Protein AF-A0A1B6MN96-F1 (afdb_monomer)

Mean predicted aligned error: 7.77 Å

InterPro domains:
  IPR028288 SCAR/WAVE family [PTHR12902] (1-160)

pLDDT: mean 91.07, std 8.03, range [46.5, 98.69]

Organism: NCBI:txid36148

Sequence (166 aa):
MPLPKRLIEPVHVARNTIPDDFPLPSELEAATNGTLANAVRQLSSLSKHAEDLFGELARDAHVLASRANSLQARIDRLAVKVTQLDSNVEEVSLQDIHMRKAFKSSVVFDQQVVSRDTMPTAMLETYKQCDKPPPLDKLNPYREDGKDGLKFYTDPDYFFDLWRQE

Solvent-accessible surface area (backbone atoms only — not comparable to full-atom values): 10372 Å² total; per-residue (Å²): 131,88,71,75,59,78,78,55,42,57,80,61,39,69,58,84,38,59,69,94,89,59,96,63,98,48,62,68,59,42,36,50,52,32,22,51,54,30,46,53,42,24,52,50,39,44,49,54,54,49,50,53,53,53,53,53,52,51,51,52,51,49,55,50,48,53,52,50,52,57,47,48,60,50,49,56,57,46,52,54,53,62,71,70,63,54,80,92,75,64,78,88,63,73,59,51,71,78,75,46,82,78,91,75,84,90,84,84,80,93,69,74,77,85,37,83,88,63,54,54,67,55,50,51,56,55,58,69,73,48,89,74,80,78,80,37,58,78,52,32,88,78,47,90,80,78,56,65,44,38,52,80,78,58,51,91,57,51,67,58,58,52,60,73,72,109

Structure (mmCIF, N/CA/C/O backbone):
data_AF-A0A1B6MN96-F1
#
_entry.id   AF-A0A1B6MN96-F1
#
loop_
_atom_site.group_PDB
_atom_site.id
_atom_site.type_symbol
_atom_site.label_atom_id
_atom_site.label_alt_id
_atom_site.label_comp_id
_atom_site.label_asym_id
_atom_site.label_entity_id
_atom_site.label_seq_id
_atom_site.pdbx_PDB_ins_code
_atom_site.Cartn_x
_atom_site.Cartn_y
_atom_site.Cartn_z
_atom_site.occupancy
_atom_site.B_iso_or_equiv
_atom_site.auth_seq_id
_atom_site.auth_comp_id
_atom_site.auth_asym_id
_atom_site.auth_atom_id
_atom_site.pdbx_PDB_model_num
ATOM 1 N N . MET A 1 1 ? 10.207 -15.195 -5.420 1.00 46.50 1 MET A N 1
ATOM 2 C CA . MET A 1 1 ? 11.230 -14.244 -5.911 1.00 46.50 1 MET A CA 1
ATOM 3 C C . MET A 1 1 ? 11.036 -12.934 -5.156 1.00 46.50 1 MET A C 1
ATOM 5 O O . MET A 1 1 ? 9.915 -12.441 -5.198 1.00 46.50 1 MET A O 1
ATOM 9 N N . PRO A 1 2 ? 12.020 -12.394 -4.415 1.00 55.28 2 PRO A N 1
ATOM 10 C CA . PRO A 1 2 ? 11.853 -11.081 -3.803 1.00 55.28 2 PRO A CA 1
ATOM 11 C C . PRO A 1 2 ? 11.976 -10.026 -4.905 1.00 55.28 2 PRO A C 1
ATOM 13 O O . PRO A 1 2 ? 13.066 -9.771 -5.409 1.00 55.28 2 PRO A O 1
ATOM 16 N N . LEU A 1 3 ? 10.847 -9.457 -5.325 1.00 56.06 3 LEU A N 1
ATOM 17 C CA . LEU A 1 3 ? 10.855 -8.278 -6.184 1.00 56.06 3 LEU A CA 1
ATOM 18 C C . LEU A 1 3 ? 11.408 -7.110 -5.350 1.00 56.06 3 LEU A C 1
ATOM 20 O O . LEU A 1 3 ? 10.879 -6.854 -4.263 1.00 56.06 3 LEU A O 1
ATOM 24 N N . PRO A 1 4 ? 12.484 -6.427 -5.782 1.00 63.56 4 PRO A N 1
ATOM 25 C CA . PRO A 1 4 ? 12.982 -5.262 -5.065 1.00 63.56 4 PRO A CA 1
ATOM 26 C C . PRO A 1 4 ? 11.873 -4.209 -5.012 1.00 63.56 4 PRO A C 1
ATOM 28 O O . PRO A 1 4 ? 11.411 -3.736 -6.045 1.00 63.56 4 PRO A O 1
ATOM 31 N N . LYS A 1 5 ? 11.430 -3.858 -3.797 1.00 67.62 5 LYS A N 1
ATOM 32 C CA . LYS A 1 5 ? 10.243 -3.013 -3.578 1.00 67.62 5 LYS A CA 1
ATOM 33 C C . LYS A 1 5 ? 10.350 -1.644 -4.266 1.00 67.62 5 LYS A C 1
ATOM 35 O O . LYS A 1 5 ? 9.328 -1.106 -4.660 1.00 67.62 5 LYS A O 1
ATOM 40 N N . ARG A 1 6 ? 11.553 -1.063 -4.378 1.00 78.06 6 ARG A N 1
ATOM 41 C CA . ARG A 1 6 ? 11.793 0.287 -4.922 1.00 78.06 6 ARG A CA 1
ATOM 42 C C . ARG A 1 6 ? 13.114 0.324 -5.697 1.00 78.06 6 ARG A C 1
ATOM 44 O O . ARG A 1 6 ? 14.166 0.571 -5.112 1.00 78.06 6 ARG A O 1
ATOM 51 N N . LEU A 1 7 ? 13.073 0.015 -6.993 1.00 86.62 7 LEU A N 1
ATOM 52 C CA . LEU A 1 7 ? 14.245 0.115 -7.868 1.00 86.62 7 LEU A CA 1
ATOM 53 C C . LEU A 1 7 ? 14.441 1.572 -8.311 1.00 86.62 7 LEU A C 1
ATOM 55 O O . LEU A 1 7 ? 13.498 2.206 -8.784 1.00 86.62 7 LEU A O 1
ATOM 59 N N . ILE A 1 8 ? 15.659 2.096 -8.156 1.00 90.62 8 ILE A N 1
ATOM 60 C CA . ILE A 1 8 ? 16.015 3.423 -8.667 1.00 90.62 8 ILE A CA 1
ATOM 61 C C . ILE A 1 8 ? 16.443 3.294 -10.130 1.00 90.62 8 ILE A C 1
ATOM 63 O O . ILE A 1 8 ? 17.336 2.508 -10.451 1.00 90.62 8 ILE A O 1
ATOM 67 N N . GLU A 1 9 ? 15.838 4.095 -11.004 1.00 91.00 9 GLU A N 1
ATOM 68 C CA . GLU A 1 9 ? 16.085 4.061 -12.445 1.00 91.00 9 GLU A CA 1
ATOM 69 C C . GLU A 1 9 ? 16.612 5.407 -12.967 1.00 91.00 9 GLU A C 1
ATOM 71 O O . GLU A 1 9 ? 16.099 6.455 -12.572 1.00 91.00 9 GLU A O 1
ATOM 76 N N . PRO A 1 10 ? 17.605 5.414 -13.877 1.00 93.50 10 PRO A N 1
ATOM 77 C CA . PRO A 1 10 ? 18.302 4.254 -14.438 1.00 93.50 10 PRO A CA 1
ATOM 78 C C . PRO A 1 10 ? 19.318 3.636 -13.460 1.00 93.50 10 PRO A C 1
ATOM 80 O O . PRO A 1 10 ? 19.994 4.339 -12.709 1.00 93.50 10 PRO A O 1
ATOM 83 N N . VAL A 1 11 ? 19.473 2.308 -13.510 1.00 91.88 11 VAL A N 1
ATOM 84 C CA . VAL A 1 11 ? 20.471 1.576 -12.700 1.00 91.88 11 VAL A CA 1
ATOM 85 C C . VAL A 1 11 ? 21.894 1.838 -13.208 1.00 91.88 11 VAL A C 1
ATOM 87 O O . VAL A 1 11 ? 22.832 1.992 -12.428 1.00 91.88 11 VAL A O 1
ATOM 90 N N . HIS A 1 12 ? 22.067 1.915 -14.530 1.00 93.75 12 HIS A N 1
ATOM 91 C CA . HIS A 1 12 ? 23.358 2.146 -15.171 1.00 93.75 12 HIS A CA 1
ATOM 92 C C . HIS A 1 12 ? 23.441 3.559 -15.739 1.00 93.75 12 HIS A C 1
ATOM 94 O O . HIS A 1 12 ? 23.077 3.806 -16.882 1.00 93.75 12 HIS A O 1
ATOM 100 N N . VAL A 1 13 ? 23.955 4.484 -14.936 1.00 93.50 13 VAL A N 1
ATOM 101 C CA . VAL A 1 13 ? 23.963 5.915 -15.265 1.00 93.50 13 VAL A CA 1
ATOM 102 C C . VAL A 1 13 ? 24.839 6.240 -16.485 1.00 93.50 13 VAL A C 1
ATOM 104 O O . VAL A 1 13 ? 24.443 7.040 -17.327 1.00 93.50 13 VAL A O 1
ATOM 107 N N . ALA A 1 14 ? 25.998 5.590 -16.613 1.00 93.38 14 ALA A N 1
ATOM 108 C CA . ALA A 1 14 ? 26.985 5.885 -17.658 1.00 93.38 14 ALA A CA 1
ATOM 109 C C . ALA A 1 14 ? 26.925 4.958 -18.888 1.00 93.38 14 ALA A C 1
ATOM 111 O O . ALA A 1 14 ? 27.711 5.128 -19.816 1.00 93.38 14 ALA A O 1
ATOM 112 N N . ARG A 1 15 ? 26.045 3.946 -18.903 1.00 91.00 15 ARG A N 1
ATOM 113 C CA . ARG A 1 15 ? 25.968 2.989 -20.023 1.00 91.00 15 ARG A CA 1
ATOM 114 C C . ARG A 1 15 ? 25.035 3.502 -21.113 1.00 91.00 15 ARG A C 1
ATOM 116 O O . ARG A 1 15 ? 24.002 4.085 -20.798 1.00 91.00 15 ARG A O 1
ATOM 123 N N . ASN A 1 16 ? 25.386 3.219 -22.370 1.00 85.44 16 ASN A N 1
ATOM 124 C CA . ASN A 1 16 ? 24.588 3.530 -23.563 1.00 85.44 16 ASN A CA 1
ATOM 125 C C . ASN A 1 16 ? 24.169 5.010 -23.630 1.00 85.44 16 ASN A C 1
ATOM 127 O O . ASN A 1 16 ? 23.046 5.346 -23.996 1.00 85.44 16 ASN A O 1
ATOM 131 N N . THR A 1 17 ? 25.065 5.902 -23.206 1.00 85.81 17 THR A N 1
ATOM 132 C CA . THR A 1 17 ? 24.858 7.357 -23.223 1.00 85.81 17 THR A CA 1
ATOM 133 C C . THR A 1 17 ? 25.107 7.968 -24.602 1.00 85.81 17 THR A C 1
ATOM 135 O O . THR A 1 17 ? 24.696 9.101 -24.843 1.00 85.81 17 THR A O 1
ATOM 138 N N . ILE A 1 18 ? 25.743 7.212 -25.499 1.00 86.12 18 ILE A N 1
ATOM 139 C CA . ILE A 1 18 ? 26.054 7.576 -26.879 1.00 86.12 18 ILE A CA 1
ATOM 140 C C . ILE A 1 18 ? 25.269 6.642 -27.820 1.00 86.12 18 ILE A C 1
ATOM 142 O O . ILE A 1 18 ? 25.285 5.435 -27.583 1.00 86.12 18 ILE A O 1
ATOM 146 N N . PRO A 1 19 ? 24.582 7.158 -28.859 1.00 82.44 19 PRO A N 1
ATOM 147 C CA . PRO A 1 19 ? 23.989 6.332 -29.912 1.00 82.44 19 PRO A CA 1
ATOM 148 C C . PRO A 1 19 ? 25.064 5.709 -30.813 1.00 82.44 19 PRO A C 1
ATOM 150 O O . PRO A 1 19 ? 25.956 6.422 -31.265 1.00 82.44 19 PRO A O 1
ATOM 153 N N . ASP A 1 20 ? 24.929 4.422 -31.139 1.00 80.38 20 ASP A N 1
ATOM 154 C CA . ASP A 1 20 ? 25.903 3.694 -31.973 1.00 80.38 20 ASP A CA 1
ATOM 155 C C . ASP A 1 20 ? 25.947 4.193 -33.437 1.00 80.38 20 ASP A C 1
ATOM 157 O O . ASP A 1 20 ? 26.975 4.089 -34.102 1.00 80.38 20 ASP A O 1
ATOM 161 N N . ASP A 1 21 ? 24.854 4.791 -33.929 1.00 82.50 21 ASP A N 1
ATOM 162 C CA . ASP A 1 21 ? 24.666 5.126 -35.351 1.00 82.50 21 ASP A CA 1
ATOM 163 C C . ASP A 1 21 ? 24.886 6.614 -35.696 1.00 82.50 21 ASP A C 1
ATOM 165 O O . ASP A 1 21 ? 24.569 7.047 -36.808 1.00 82.50 21 ASP A O 1
ATOM 169 N N . PHE A 1 22 ? 25.387 7.438 -34.764 1.00 77.88 22 PHE A N 1
ATOM 170 C CA . PHE A 1 22 ? 25.491 8.888 -34.974 1.00 77.88 22 PHE A CA 1
ATOM 171 C C . PHE A 1 22 ? 26.923 9.413 -34.777 1.00 77.88 22 PHE A C 1
ATOM 173 O O . PHE A 1 22 ? 27.428 9.377 -33.654 1.00 77.88 22 PHE A O 1
ATOM 180 N N . PRO A 1 23 ? 27.587 9.955 -35.821 1.00 79.88 23 PRO A N 1
ATOM 181 C CA . PRO A 1 23 ? 28.918 10.528 -35.673 1.00 79.88 23 PRO A CA 1
ATOM 182 C C . PRO A 1 23 ? 28.843 11.800 -34.824 1.00 79.88 23 PRO A C 1
ATOM 184 O O . PRO A 1 23 ? 28.210 12.789 -35.203 1.00 79.88 23 PRO A O 1
ATOM 187 N N . LEU A 1 24 ? 29.494 11.770 -33.662 1.00 84.12 24 LEU A N 1
ATOM 188 C CA . LEU A 1 24 ? 29.515 12.885 -32.723 1.00 84.12 24 LEU A CA 1
ATOM 189 C C . LEU A 1 24 ? 30.825 13.676 -32.831 1.00 84.12 24 LEU A C 1
ATOM 191 O O . LEU A 1 24 ? 31.889 13.079 -32.981 1.00 84.12 24 LEU A O 1
ATOM 195 N N . PRO A 1 25 ? 30.784 15.014 -32.691 1.00 82.00 25 PRO A N 1
ATOM 196 C CA . PRO A 1 25 ? 31.991 15.844 -32.692 1.00 82.00 25 PRO A CA 1
ATOM 197 C C . PRO A 1 25 ? 32.957 15.535 -31.536 1.00 82.00 25 PRO A C 1
ATOM 199 O O . PRO A 1 25 ? 34.165 15.683 -31.690 1.00 82.00 25 PRO A O 1
ATOM 202 N N . SER A 1 26 ? 32.424 15.129 -30.377 1.00 89.44 26 SER A N 1
ATOM 203 C CA . SER A 1 26 ? 33.183 14.769 -29.174 1.00 89.44 26 SER A CA 1
ATOM 204 C C . SER A 1 26 ? 32.433 13.692 -28.389 1.00 89.44 26 SER A C 1
ATOM 206 O O . SER A 1 26 ? 31.435 13.962 -27.716 1.00 89.44 26 SER A O 1
ATOM 208 N N . GLU A 1 27 ? 32.905 12.449 -28.476 1.00 89.38 27 GLU A N 1
ATOM 209 C CA . GLU A 1 27 ? 32.306 11.313 -27.763 1.00 89.38 27 GLU A CA 1
ATOM 210 C C . GLU A 1 27 ? 32.409 11.476 -26.242 1.00 89.38 27 GLU A C 1
ATOM 212 O O . GLU A 1 27 ? 31.464 11.169 -25.519 1.00 89.38 27 GLU A O 1
ATOM 217 N N . LEU A 1 28 ? 33.522 12.022 -25.737 1.00 91.06 28 LEU A N 1
ATOM 218 C CA . LEU A 1 28 ? 33.717 12.224 -24.300 1.00 91.06 28 LEU A CA 1
ATOM 219 C C . LEU A 1 28 ? 32.702 13.217 -23.718 1.00 91.06 28 LEU A C 1
ATOM 221 O O . LEU A 1 28 ? 32.138 12.972 -22.647 1.00 91.06 28 LEU A O 1
ATOM 225 N N . GLU A 1 29 ? 32.449 14.325 -24.417 1.00 91.12 29 GLU A N 1
ATOM 226 C CA . GLU A 1 29 ? 31.439 15.306 -24.007 1.00 91.12 29 GLU A CA 1
ATOM 227 C C . GLU A 1 29 ? 30.038 14.694 -24.034 1.00 91.12 29 GLU A C 1
ATOM 229 O O . GLU A 1 29 ? 29.273 14.864 -23.082 1.00 91.12 29 GLU A O 1
ATOM 234 N N . ALA A 1 30 ? 29.720 13.915 -25.071 1.00 90.25 30 ALA A N 1
ATOM 235 C CA . ALA A 1 30 ? 28.437 13.233 -25.186 1.00 90.25 30 ALA A CA 1
ATOM 236 C C . ALA A 1 30 ? 28.222 12.182 -24.084 1.00 90.25 30 ALA A C 1
ATOM 238 O O . ALA A 1 30 ? 27.176 12.192 -23.431 1.00 90.25 30 ALA A O 1
ATOM 239 N N . ALA A 1 31 ? 29.218 11.333 -23.807 1.00 92.31 31 ALA A N 1
ATOM 240 C CA . ALA A 1 31 ? 29.166 10.369 -22.708 1.00 92.31 31 ALA A CA 1
ATOM 241 C C . ALA A 1 31 ? 28.989 11.065 -21.355 1.00 92.31 31 ALA A C 1
ATOM 243 O O . ALA A 1 31 ? 28.178 10.628 -20.533 1.00 92.31 31 ALA A O 1
ATOM 244 N N . THR A 1 32 ? 29.718 12.161 -21.126 1.00 93.94 32 THR A N 1
ATOM 245 C CA . THR A 1 32 ? 29.636 12.941 -19.884 1.00 93.94 32 THR A CA 1
ATOM 246 C C . THR A 1 32 ? 28.246 13.552 -19.725 1.00 93.94 32 THR A C 1
ATOM 248 O O . THR A 1 32 ? 27.612 13.377 -18.684 1.00 93.94 32 THR A O 1
ATOM 251 N N . ASN A 1 33 ? 27.722 14.198 -20.769 1.00 93.88 33 ASN A N 1
ATOM 252 C CA . ASN A 1 33 ? 26.395 14.804 -20.747 1.00 93.88 33 ASN A CA 1
ATOM 253 C C . ASN A 1 33 ? 25.281 13.758 -20.575 1.00 93.88 33 ASN A C 1
ATOM 255 O O . ASN A 1 33 ? 24.373 13.952 -19.769 1.00 93.88 33 ASN A O 1
ATOM 259 N N . GLY A 1 34 ? 25.363 12.617 -21.267 1.00 94.25 34 GLY A N 1
ATOM 260 C CA . GLY A 1 34 ? 24.407 11.522 -21.099 1.00 94.25 34 GLY A CA 1
ATOM 261 C C . GLY A 1 34 ? 24.457 10.909 -19.696 1.00 94.25 34 GLY A C 1
ATOM 262 O O . GLY A 1 34 ? 23.411 10.627 -19.110 1.00 94.25 34 GLY A O 1
ATOM 263 N N . THR A 1 35 ? 25.653 10.789 -19.112 1.00 95.88 35 THR A N 1
ATOM 264 C CA . THR A 1 35 ? 25.830 10.343 -17.721 1.00 95.88 35 THR A CA 1
ATOM 265 C C . THR A 1 35 ? 25.180 11.328 -16.749 1.00 95.88 35 THR A C 1
ATOM 267 O O . THR A 1 35 ? 24.430 10.913 -15.869 1.00 95.88 35 THR A O 1
ATOM 270 N N . LEU A 1 36 ? 25.392 12.636 -16.928 1.00 96.69 36 LEU A N 1
ATOM 271 C CA . LEU A 1 36 ? 24.755 13.669 -16.103 1.00 96.69 36 LEU A CA 1
ATOM 272 C C . LEU A 1 36 ? 23.228 13.663 -16.253 1.00 96.69 36 LEU A C 1
ATOM 274 O O . LEU A 1 36 ? 22.516 13.698 -15.251 1.00 96.69 36 LEU A O 1
ATOM 278 N N . ALA A 1 37 ? 22.712 13.549 -17.478 1.00 95.81 37 ALA A N 1
ATOM 279 C CA . ALA A 1 37 ? 21.276 13.452 -17.729 1.00 95.81 37 ALA A CA 1
ATOM 280 C C . ALA A 1 37 ? 20.659 12.230 -17.028 1.00 95.81 37 ALA A C 1
ATOM 282 O O . ALA A 1 37 ? 19.602 12.325 -16.401 1.00 95.81 37 ALA A O 1
ATOM 283 N N . ASN A 1 38 ? 21.338 11.083 -17.078 1.00 96.56 38 ASN A N 1
ATOM 284 C CA . ASN A 1 38 ? 20.904 9.880 -16.378 1.00 96.56 38 ASN A CA 1
ATOM 285 C C . ASN A 1 38 ? 21.025 10.007 -14.854 1.00 96.56 38 ASN A C 1
ATOM 287 O O . ASN A 1 38 ? 20.165 9.484 -14.152 1.00 96.56 38 ASN A O 1
ATOM 291 N N . ALA A 1 39 ? 22.019 10.731 -14.332 1.00 97.06 39 ALA A N 1
ATOM 292 C CA . ALA A 1 39 ? 22.132 11.008 -12.900 1.00 97.06 39 ALA A CA 1
ATOM 293 C C . ALA A 1 39 ? 20.953 11.865 -12.412 1.00 97.06 39 ALA A C 1
ATOM 295 O O . ALA A 1 39 ? 20.351 11.565 -11.383 1.00 97.06 39 ALA A O 1
ATOM 296 N N . VAL A 1 40 ? 20.551 12.876 -13.190 1.00 97.31 40 VAL A N 1
ATOM 297 C CA . VAL A 1 40 ? 19.354 13.686 -12.907 1.00 97.31 40 VAL A CA 1
ATOM 298 C C . VAL A 1 40 ? 18.085 12.827 -12.925 1.00 97.31 40 VAL A C 1
ATOM 300 O O . VAL A 1 40 ? 17.257 12.938 -12.020 1.00 97.31 40 VAL A O 1
ATOM 303 N N . ARG A 1 41 ? 17.937 11.919 -13.901 1.00 96.38 41 ARG A N 1
ATOM 304 C CA . ARG A 1 41 ? 16.818 10.955 -13.926 1.00 96.38 41 ARG A CA 1
ATOM 305 C C . ARG A 1 41 ? 16.824 10.037 -12.704 1.00 96.38 41 ARG A C 1
ATOM 307 O O . ARG A 1 41 ? 15.772 9.817 -12.110 1.00 96.38 41 ARG A O 1
ATOM 314 N N . GLN A 1 42 ? 18.000 9.570 -12.293 1.00 96.31 42 GLN A N 1
ATOM 315 C CA . GLN A 1 42 ? 18.164 8.711 -11.125 1.00 96.31 42 GLN A CA 1
ATOM 316 C C . GLN A 1 42 ? 17.742 9.428 -9.835 1.00 96.31 42 GLN A C 1
ATOM 318 O O . GLN A 1 42 ? 17.023 8.857 -9.015 1.00 96.31 42 GLN A O 1
ATOM 323 N N . LEU A 1 43 ? 18.118 10.702 -9.683 1.00 97.19 43 LEU A N 1
ATOM 324 C CA . LEU A 1 43 ? 17.665 11.546 -8.575 1.00 97.19 43 LEU A CA 1
ATOM 325 C C . LEU A 1 43 ? 16.150 11.769 -8.607 1.00 97.19 43 LEU A C 1
ATOM 327 O O . LEU A 1 43 ? 15.511 11.697 -7.564 1.00 97.19 43 LEU A O 1
ATOM 331 N N . SER A 1 44 ? 15.556 11.970 -9.786 1.00 96.88 44 SER A N 1
ATOM 332 C CA . SER A 1 44 ? 14.099 12.077 -9.928 1.00 96.88 44 SER A CA 1
ATOM 333 C C . SER A 1 44 ? 13.379 10.789 -9.505 1.00 96.88 44 SER A C 1
ATOM 335 O O . SER A 1 44 ? 12.408 10.854 -8.748 1.00 96.88 44 SER A O 1
ATOM 337 N N . SER A 1 45 ? 13.882 9.621 -9.920 1.00 94.12 45 SER A N 1
ATOM 338 C CA . SER A 1 45 ? 13.369 8.318 -9.478 1.00 94.12 45 SER A CA 1
ATOM 339 C C . SER A 1 45 ? 13.466 8.170 -7.955 1.00 94.12 4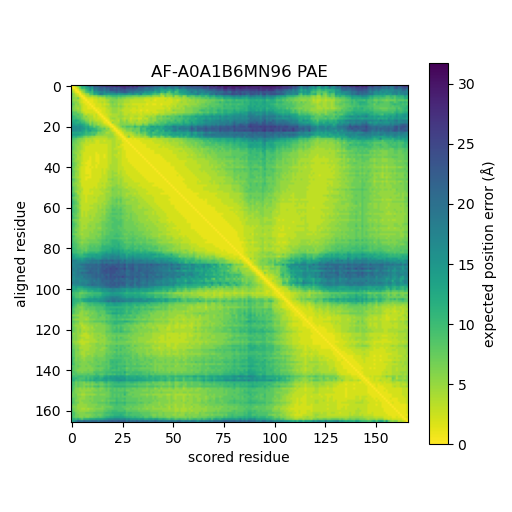5 SER A C 1
ATOM 341 O O . SER A 1 45 ? 12.488 7.805 -7.302 1.00 94.12 45 SER A O 1
ATOM 343 N N . LEU A 1 46 ? 14.605 8.544 -7.363 1.00 94.81 46 LEU A N 1
ATOM 344 C CA . LEU A 1 46 ? 14.794 8.551 -5.913 1.00 94.81 46 LEU A CA 1
ATOM 345 C C . LEU A 1 46 ? 13.803 9.479 -5.195 1.00 94.81 46 LEU A C 1
ATOM 347 O O . LEU A 1 46 ? 13.223 9.075 -4.187 1.00 94.81 46 LEU A O 1
ATOM 351 N N . SER A 1 47 ? 13.570 10.687 -5.713 1.00 96.31 47 SER A N 1
ATOM 352 C CA . SER A 1 47 ? 12.588 11.621 -5.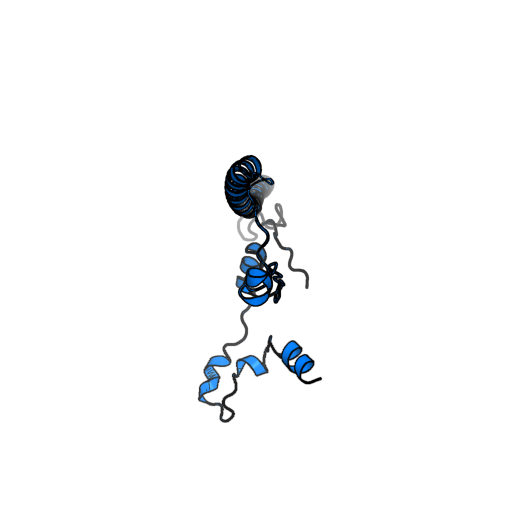153 1.00 96.31 47 SER A CA 1
ATOM 353 C C . SER A 1 47 ? 11.168 11.053 -5.178 1.00 96.31 47 SER A C 1
ATOM 355 O O . SER A 1 47 ? 10.481 11.155 -4.164 1.00 96.31 47 SER A O 1
ATOM 357 N N . LYS A 1 48 ? 10.755 10.387 -6.269 1.00 91.38 48 LYS A N 1
ATOM 358 C CA . LYS A 1 48 ? 9.452 9.695 -6.344 1.00 91.38 48 LY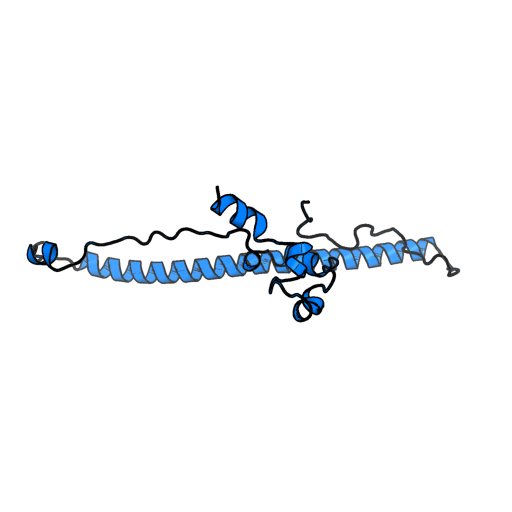S A CA 1
ATOM 359 C C . LYS A 1 48 ? 9.314 8.651 -5.228 1.00 91.38 48 LYS A C 1
ATOM 361 O O . LYS A 1 48 ? 8.299 8.591 -4.541 1.00 91.38 48 LYS A O 1
ATOM 366 N N . HIS A 1 49 ? 10.347 7.834 -5.024 1.00 90.12 49 HIS A N 1
ATOM 367 C CA . HIS A 1 49 ? 10.346 6.798 -3.983 1.00 90.12 49 HIS A CA 1
ATOM 368 C C . HIS A 1 49 ? 10.333 7.372 -2.564 1.00 90.12 49 HIS A C 1
ATOM 370 O O . HIS A 1 49 ? 9.706 6.795 -1.674 1.00 90.12 49 HIS A O 1
ATOM 376 N N . ALA A 1 50 ? 11.023 8.493 -2.343 1.00 93.00 50 ALA A N 1
ATOM 377 C CA . ALA A 1 50 ? 11.008 9.195 -1.066 1.00 93.00 50 ALA A CA 1
ATOM 378 C C . ALA A 1 50 ? 9.620 9.779 -0.760 1.00 93.00 50 ALA A C 1
ATOM 380 O O . ALA A 1 50 ? 9.133 9.623 0.358 1.00 93.00 50 ALA A O 1
ATOM 381 N N . GLU A 1 51 ? 8.967 10.396 -1.749 1.00 92.19 51 GLU A N 1
ATOM 382 C CA . GLU A 1 51 ? 7.599 10.911 -1.627 1.00 92.19 51 GLU A CA 1
ATOM 383 C C . GLU A 1 51 ? 6.610 9.803 -1.243 1.00 92.19 51 GLU A C 1
ATOM 385 O O . GLU A 1 51 ? 5.869 9.964 -0.275 1.00 92.19 51 GLU A O 1
ATOM 390 N N . ASP A 1 52 ? 6.640 8.658 -1.933 1.00 88.69 52 ASP A N 1
ATOM 391 C CA . ASP A 1 52 ? 5.772 7.513 -1.626 1.00 88.69 52 ASP A CA 1
ATOM 392 C C . ASP A 1 52 ? 5.982 7.004 -0.187 1.00 88.69 52 ASP A C 1
ATOM 394 O O . ASP A 1 52 ? 5.023 6.827 0.566 1.00 88.69 52 ASP A O 1
ATOM 398 N N . LEU A 1 53 ? 7.241 6.850 0.243 1.00 90.12 53 LEU A N 1
ATOM 399 C CA . LEU A 1 53 ? 7.578 6.404 1.599 1.00 90.12 53 LEU A CA 1
ATOM 400 C C . LEU A 1 53 ? 7.065 7.379 2.664 1.00 90.12 53 LEU A C 1
ATOM 402 O O . LEU A 1 53 ? 6.402 6.968 3.619 1.00 90.12 53 LEU A O 1
ATOM 406 N N . PHE A 1 54 ? 7.366 8.670 2.518 1.00 95.00 54 PHE A N 1
ATOM 407 C CA . PHE A 1 54 ? 6.926 9.667 3.490 1.00 95.00 54 PHE A CA 1
ATOM 408 C C . PHE A 1 54 ? 5.409 9.882 3.445 1.00 95.00 54 PHE A C 1
ATOM 410 O O . PHE A 1 54 ? 4.811 10.136 4.488 1.00 95.00 54 PHE A O 1
ATOM 417 N N . GLY A 1 55 ? 4.771 9.709 2.287 1.00 92.50 55 GLY A N 1
ATOM 418 C CA . GLY A 1 55 ? 3.318 9.734 2.137 1.00 92.50 55 GLY A CA 1
ATOM 419 C C . GLY A 1 55 ? 2.616 8.558 2.825 1.00 92.50 55 GLY A C 1
ATOM 420 O O . GLY A 1 55 ? 1.560 8.743 3.430 1.00 92.50 55 GLY A O 1
ATOM 421 N N . GLU A 1 56 ? 3.184 7.348 2.777 1.00 90.12 56 GLU A N 1
ATOM 422 C CA . GLU A 1 56 ? 2.733 6.198 3.581 1.00 90.12 56 GLU A CA 1
ATOM 423 C C . GLU A 1 56 ? 2.846 6.505 5.084 1.00 90.12 56 GLU A C 1
ATOM 425 O O . GLU A 1 56 ? 1.847 6.457 5.802 1.00 90.12 56 GLU A O 1
ATOM 430 N N . LEU A 1 57 ? 4.026 6.933 5.544 1.00 95.31 57 LEU A N 1
ATOM 431 C CA . LEU A 1 57 ? 4.269 7.231 6.958 1.00 95.31 57 LEU A CA 1
ATOM 432 C C . LEU A 1 57 ? 3.365 8.354 7.492 1.00 95.31 57 LEU A C 1
ATOM 434 O O . LEU A 1 57 ? 2.851 8.266 8.607 1.00 95.31 57 LEU A O 1
ATOM 438 N N . ALA A 1 58 ? 3.157 9.411 6.705 1.00 97.38 58 ALA A N 1
ATOM 439 C CA . ALA A 1 58 ? 2.304 10.529 7.087 1.00 97.38 58 ALA A CA 1
ATOM 440 C C . ALA A 1 58 ? 0.837 10.106 7.243 1.00 97.38 58 ALA A C 1
ATOM 442 O O . ALA A 1 58 ? 0.167 10.558 8.174 1.00 97.38 58 ALA A O 1
ATOM 443 N N . ARG A 1 59 ? 0.338 9.215 6.373 1.00 95.50 59 ARG A N 1
ATOM 444 C CA . ARG A 1 59 ? -1.018 8.656 6.492 1.00 95.50 59 ARG A CA 1
ATOM 445 C C . ARG A 1 59 ? -1.171 7.843 7.774 1.00 95.50 59 ARG A C 1
ATOM 447 O O . ARG A 1 59 ? -2.123 8.080 8.518 1.00 95.50 59 ARG A O 1
ATOM 454 N N . ASP A 1 60 ? -0.219 6.966 8.074 1.00 96.12 60 ASP A N 1
ATOM 455 C CA . ASP A 1 60 ? -0.246 6.154 9.297 1.00 96.12 60 ASP A CA 1
ATOM 456 C C . ASP A 1 60 ? -0.172 7.025 10.557 1.00 96.12 60 ASP A C 1
ATOM 458 O O . ASP A 1 60 ? -0.953 6.847 11.498 1.00 96.12 60 ASP A O 1
ATOM 462 N N . ALA A 1 61 ? 0.708 8.030 10.555 1.00 98.44 61 ALA A N 1
ATOM 463 C CA . ALA A 1 61 ? 0.813 9.004 11.635 1.00 98.44 61 ALA A CA 1
ATOM 464 C C . ALA A 1 61 ? -0.492 9.795 11.822 1.00 98.44 61 ALA A C 1
ATOM 466 O O . ALA A 1 61 ? -0.917 10.028 12.954 1.00 98.44 61 ALA A O 1
ATOM 467 N N . HIS A 1 62 ? -1.166 10.168 10.732 1.00 98.38 62 HIS A N 1
ATOM 468 C CA . HIS A 1 62 ? -2.447 10.867 10.789 1.00 98.38 62 HIS A CA 1
ATOM 469 C C . HIS A 1 62 ? -3.561 9.993 11.385 1.00 98.38 62 HIS A C 1
ATOM 471 O O . HIS A 1 62 ? -4.305 10.443 12.261 1.00 98.38 62 HIS A O 1
ATOM 477 N N . VAL A 1 63 ? -3.650 8.724 10.972 1.00 98.31 63 VAL A N 1
ATOM 478 C CA . VAL A 1 63 ? -4.597 7.754 11.548 1.00 98.31 63 VAL A CA 1
ATOM 479 C C . VAL A 1 63 ? -4.332 7.565 13.043 1.00 98.31 63 VAL A C 1
ATOM 481 O O . VAL A 1 63 ? -5.268 7.579 13.848 1.00 98.31 63 VAL A O 1
ATOM 484 N N . LEU A 1 64 ? -3.063 7.438 13.437 1.00 98.44 64 LEU A N 1
ATOM 485 C CA . LEU A 1 64 ? -2.670 7.332 14.839 1.00 98.44 64 LEU A CA 1
ATOM 486 C C . LEU A 1 64 ? -3.054 8.585 15.637 1.00 98.44 64 LEU A C 1
ATOM 488 O O . LEU A 1 64 ? -3.645 8.460 16.709 1.00 98.44 64 LEU A O 1
ATOM 492 N N . ALA A 1 65 ? -2.784 9.779 15.107 1.00 98.62 65 ALA A N 1
ATOM 493 C CA . ALA A 1 65 ? -3.131 11.044 15.751 1.00 98.62 65 ALA A CA 1
ATOM 494 C C . ALA A 1 65 ? -4.648 11.189 15.954 1.00 98.62 65 ALA A C 1
ATOM 496 O O . ALA A 1 65 ? -5.099 11.557 17.037 1.00 98.62 65 ALA A O 1
ATOM 497 N N . SER A 1 66 ? -5.454 10.827 14.951 1.00 98.62 66 SER A N 1
ATOM 498 C CA . SER A 1 66 ? -6.920 10.827 15.057 1.00 98.62 66 SER A CA 1
ATOM 499 C C . SER A 1 66 ? -7.423 9.897 16.171 1.00 98.62 66 SER A C 1
ATOM 501 O O . SER A 1 66 ? -8.264 10.279 16.998 1.00 98.62 66 SER A O 1
ATOM 503 N N . ARG A 1 67 ? -6.853 8.687 16.261 1.00 98.38 67 ARG A N 1
ATOM 504 C CA . ARG A 1 67 ? -7.156 7.729 17.336 1.00 98.38 67 ARG A CA 1
ATOM 505 C C . ARG A 1 67 ? -6.732 8.260 18.705 1.00 98.38 67 ARG A C 1
ATOM 507 O O . ARG A 1 67 ? -7.501 8.130 19.655 1.00 98.38 67 ARG A O 1
ATOM 514 N N . ALA A 1 68 ? -5.554 8.875 18.800 1.00 98.69 68 ALA A N 1
ATOM 515 C CA . ALA A 1 68 ? -5.041 9.461 20.035 1.00 98.69 68 ALA A CA 1
ATOM 516 C C . ALA A 1 68 ? -5.934 10.608 20.532 1.00 98.69 68 ALA A C 1
ATOM 518 O O . ALA A 1 68 ? -6.328 10.609 21.693 1.00 98.69 68 ALA A O 1
ATOM 519 N N . ASN A 1 69 ? -6.353 11.513 19.645 1.00 98.62 69 ASN A N 1
ATOM 520 C CA . ASN A 1 69 ? -7.264 12.611 19.982 1.00 98.62 69 ASN A CA 1
ATOM 521 C C . ASN A 1 69 ? -8.630 12.099 20.458 1.00 98.62 69 ASN A C 1
ATOM 523 O O . ASN A 1 69 ? -9.175 12.571 21.456 1.00 98.62 69 ASN A O 1
ATOM 527 N N . SER A 1 70 ? -9.166 11.084 19.774 1.00 98.56 70 SER A N 1
ATOM 528 C CA . SER A 1 70 ? -10.424 10.442 20.170 1.00 98.56 70 SER A CA 1
ATOM 529 C C . SER A 1 70 ? -10.315 9.772 21.542 1.00 98.56 70 SER A C 1
ATOM 531 O O . SER A 1 70 ? -11.259 9.802 22.333 1.00 98.56 70 SER A O 1
ATOM 533 N N . LEU A 1 71 ? -9.163 9.165 21.838 1.00 98.50 71 LEU A N 1
ATOM 534 C CA . LEU A 1 71 ? -8.886 8.559 23.134 1.00 98.50 71 LEU A CA 1
ATOM 535 C C . LEU A 1 71 ? -8.732 9.622 24.227 1.00 98.50 71 LEU A C 1
ATOM 537 O O . LEU A 1 71 ? -9.333 9.465 25.287 1.00 98.50 71 LEU A O 1
ATOM 541 N N . GLN A 1 72 ? -8.017 10.716 23.956 1.00 98.56 72 GLN A N 1
ATOM 542 C CA . GLN A 1 72 ? -7.833 11.816 24.902 1.00 98.56 72 GLN A CA 1
ATOM 543 C C . GLN A 1 72 ? -9.176 12.414 25.327 1.00 98.56 72 GLN A C 1
ATOM 545 O O . GLN A 1 72 ? -9.478 12.468 26.515 1.00 98.56 72 GLN A O 1
ATOM 550 N N . ALA A 1 73 ? -10.055 12.726 24.370 1.00 98.50 73 ALA A N 1
ATOM 551 C CA . ALA A 1 73 ? -11.386 13.247 24.679 1.00 98.50 73 ALA A CA 1
ATOM 552 C C . ALA A 1 73 ? -12.227 12.279 25.538 1.00 98.50 73 ALA A C 1
ATOM 554 O O . ALA A 1 73 ? -13.062 12.704 26.340 1.00 98.50 73 ALA A O 1
ATOM 555 N N . ARG A 1 74 ? -12.034 10.960 25.380 1.00 98.38 74 ARG A N 1
ATOM 556 C CA . ARG A 1 74 ? -12.681 9.951 26.234 1.00 98.38 74 ARG A CA 1
ATOM 557 C C . ARG A 1 74 ? -12.077 9.920 27.635 1.00 98.38 74 ARG A C 1
ATOM 559 O O . ARG A 1 74 ? -12.841 9.779 28.586 1.00 98.38 74 ARG A O 1
ATOM 566 N N . ILE A 1 75 ? -10.756 10.051 27.753 1.00 98.56 75 ILE A N 1
ATOM 567 C CA . ILE A 1 75 ? -10.046 10.128 29.035 1.00 98.56 75 ILE A CA 1
ATOM 568 C C . ILE A 1 75 ? -10.518 11.352 29.820 1.00 98.56 75 ILE A C 1
ATOM 570 O O . ILE A 1 75 ? -10.900 11.199 30.975 1.00 98.56 75 ILE A O 1
ATOM 574 N N . ASP A 1 76 ? -10.604 12.524 29.190 1.00 98.31 76 ASP A N 1
ATOM 575 C CA . ASP A 1 76 ? -11.021 13.761 29.862 1.00 98.31 76 ASP A CA 1
ATOM 576 C C . ASP A 1 76 ? -12.445 13.643 30.425 1.00 98.31 76 ASP A C 1
ATOM 578 O O . ASP A 1 76 ? -12.711 13.960 31.586 1.00 98.31 76 ASP A O 1
ATOM 582 N N . ARG A 1 77 ? -13.376 13.101 29.627 1.00 97.94 77 ARG A N 1
ATOM 583 C CA . ARG A 1 77 ? -14.756 12.845 30.072 1.00 97.94 77 ARG A CA 1
ATOM 584 C C . ARG A 1 77 ? -14.820 11.810 31.190 1.00 97.94 77 ARG A C 1
ATOM 586 O O . ARG A 1 77 ? -15.654 11.935 32.085 1.00 97.94 77 ARG A O 1
ATOM 593 N N . LEU A 1 78 ? -13.992 10.769 31.118 1.00 98.06 78 LEU A N 1
ATOM 594 C CA . LEU A 1 78 ? -13.932 9.744 32.153 1.00 98.06 78 LEU A CA 1
ATOM 595 C C . LEU A 1 78 ? -13.379 10.322 33.459 1.00 98.06 78 LEU A C 1
ATOM 597 O O . LEU A 1 78 ? -13.956 10.057 34.506 1.00 98.06 78 LEU A O 1
ATOM 601 N N . ALA A 1 79 ? -12.336 11.151 33.399 1.00 97.81 79 ALA A N 1
ATOM 602 C CA . ALA A 1 79 ? -11.732 11.793 34.564 1.00 97.81 79 ALA A CA 1
ATOM 603 C C . ALA A 1 79 ? -12.747 12.644 35.338 1.00 97.81 79 ALA A C 1
ATOM 605 O O . ALA A 1 79 ? -12.852 12.515 36.557 1.00 97.81 79 ALA A O 1
ATOM 606 N N . VAL A 1 80 ? -13.559 13.444 34.635 1.00 97.12 80 VAL A N 1
ATOM 607 C CA . VAL A 1 80 ? -14.654 14.205 35.262 1.00 97.12 80 VAL A CA 1
ATOM 608 C C . VAL A 1 80 ? -15.640 13.269 35.962 1.00 97.12 80 VAL A C 1
ATOM 610 O O . VAL A 1 80 ? -15.948 13.483 37.131 1.00 97.12 80 VAL A O 1
ATOM 613 N N . LYS A 1 81 ? -16.099 12.207 35.284 1.00 95.50 81 LYS A N 1
ATOM 61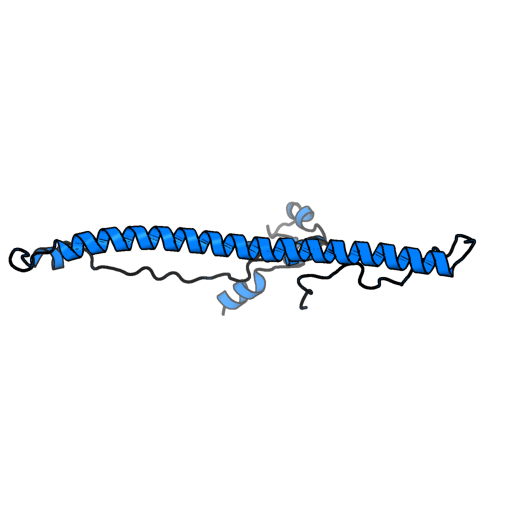4 C CA . LYS A 1 81 ? -17.060 11.252 35.863 1.00 95.50 81 LYS A CA 1
ATOM 615 C C . LYS A 1 81 ? -16.509 10.550 37.101 1.00 95.50 81 LYS A C 1
ATOM 617 O O . LYS A 1 81 ? -17.209 10.477 38.100 1.00 95.50 81 LYS A O 1
ATOM 622 N N . VAL A 1 82 ? -15.264 10.075 37.041 1.00 95.69 82 VAL A N 1
ATOM 623 C CA . VAL A 1 82 ? -14.577 9.406 38.158 1.00 95.69 82 VAL A CA 1
ATOM 624 C C . VAL A 1 82 ? -14.421 10.340 39.356 1.00 95.69 82 VAL A C 1
ATOM 626 O O . VAL A 1 82 ? -14.588 9.908 40.487 1.00 95.69 82 VAL A O 1
ATOM 629 N N . THR A 1 83 ? -14.166 11.626 39.119 1.00 94.69 83 THR A N 1
ATOM 630 C CA . THR A 1 83 ? -14.020 12.618 40.198 1.00 94.69 83 THR A CA 1
ATOM 631 C C . THR A 1 83 ? -15.358 12.962 40.866 1.00 94.69 83 THR A C 1
ATOM 633 O O . THR A 1 83 ? -15.381 13.380 42.017 1.00 94.69 83 THR A O 1
ATOM 636 N N . GLN A 1 84 ? -16.474 12.799 40.152 1.00 92.88 84 GLN A N 1
ATOM 637 C CA . GLN A 1 84 ? -17.829 13.075 40.646 1.00 92.88 84 GLN A CA 1
ATOM 638 C C . GLN A 1 84 ? -18.507 11.864 41.310 1.00 92.88 84 GLN A C 1
ATOM 640 O O . GLN A 1 84 ? -19.638 11.994 41.773 1.00 92.88 84 GLN A O 1
ATOM 645 N N . LEU A 1 85 ? -17.860 10.695 41.334 1.00 91.38 85 LEU A N 1
ATOM 646 C CA . LEU A 1 85 ? -18.389 9.501 41.994 1.00 91.38 85 LEU A CA 1
ATOM 647 C C . LEU A 1 85 ? -18.341 9.664 43.521 1.00 91.38 85 LEU A C 1
ATOM 649 O O . LEU A 1 85 ? -17.284 9.926 44.091 1.00 91.38 85 LEU A O 1
ATOM 653 N N . ASP A 1 86 ? -19.490 9.477 44.172 1.00 89.75 86 ASP A N 1
ATOM 654 C CA . ASP A 1 86 ? -19.629 9.467 45.630 1.00 89.75 86 ASP A CA 1
ATOM 655 C C . ASP A 1 86 ? -19.987 8.056 46.107 1.00 89.75 86 ASP A C 1
ATOM 657 O O . ASP A 1 86 ? -21.121 7.592 45.963 1.00 89.75 86 ASP A O 1
ATOM 661 N N . SER A 1 87 ? -19.011 7.380 46.711 1.00 84.12 87 SER A N 1
ATOM 662 C CA . SER A 1 87 ? -19.164 6.012 47.211 1.00 84.12 87 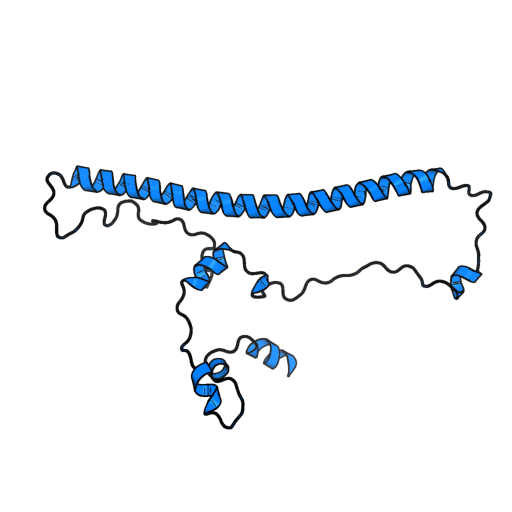SER A CA 1
ATOM 663 C C . SER A 1 87 ? -20.139 5.889 48.383 1.00 84.12 87 SER A C 1
ATOM 665 O O . SER A 1 87 ? -20.533 4.776 48.715 1.00 84.12 87 SER A O 1
ATOM 667 N N . ASN A 1 88 ? -20.519 6.992 49.039 1.00 85.62 88 ASN A N 1
ATOM 668 C CA . ASN A 1 88 ? -21.490 6.950 50.137 1.00 85.62 88 ASN A CA 1
ATOM 669 C C . ASN A 1 88 ? -22.938 6.863 49.637 1.00 85.62 88 ASN A C 1
ATOM 671 O O . ASN A 1 88 ? -23.827 6.522 50.415 1.00 85.62 88 ASN A O 1
ATOM 675 N N . VAL A 1 89 ? -23.175 7.189 48.362 1.00 82.62 89 VAL A N 1
ATOM 676 C CA . VAL A 1 89 ? -24.506 7.213 47.732 1.00 82.62 89 VAL A CA 1
ATOM 677 C C . VAL A 1 89 ? -24.671 6.074 46.714 1.00 82.62 89 VAL A C 1
ATOM 679 O O . VAL A 1 89 ? -25.791 5.724 46.349 1.00 82.62 89 VAL A O 1
ATOM 682 N N . GLU A 1 90 ? -23.574 5.476 46.246 1.00 79.56 90 GLU A N 1
ATOM 683 C CA . GLU A 1 90 ? -23.601 4.435 45.217 1.00 79.56 90 GLU A CA 1
ATOM 684 C C . GLU A 1 90 ? -24.044 3.068 45.779 1.00 79.56 90 GLU A C 1
ATOM 686 O O . GLU A 1 90 ? -23.298 2.380 46.477 1.00 79.56 90 GLU A O 1
ATOM 691 N N . GLU A 1 91 ? -25.272 2.652 45.457 1.00 82.12 91 GLU A N 1
ATOM 692 C CA . GLU A 1 91 ? -25.815 1.341 45.832 1.00 82.12 91 GLU A CA 1
ATOM 693 C C . GLU A 1 91 ? -25.478 0.251 44.799 1.00 82.12 91 GLU A C 1
ATOM 695 O O . GLU A 1 91 ? -25.614 0.436 43.587 1.00 82.12 91 GLU A O 1
ATOM 700 N N . VAL A 1 92 ? -25.101 -0.941 45.276 1.00 80.50 92 VAL A N 1
ATOM 701 C CA . VAL A 1 92 ? -24.823 -2.103 44.417 1.00 80.50 92 VAL A CA 1
ATOM 702 C C . VAL A 1 92 ? -26.107 -2.899 44.175 1.00 80.50 92 VAL A C 1
ATOM 704 O O . VAL A 1 92 ? -26.623 -3.560 45.076 1.00 80.50 92 VAL A O 1
ATOM 707 N N . SER A 1 93 ? -26.610 -2.894 42.937 1.00 81.44 93 SER A N 1
ATOM 708 C CA . SER A 1 93 ? -27.807 -3.657 42.561 1.00 81.44 93 SER A CA 1
ATOM 709 C C . SER A 1 93 ? -27.475 -5.073 42.085 1.00 81.44 93 SER A C 1
ATOM 711 O O . SER A 1 93 ? -26.827 -5.271 41.057 1.00 81.44 93 SER A O 1
ATOM 713 N N . LEU A 1 94 ? -28.014 -6.087 42.771 1.00 81.50 94 LEU A N 1
ATOM 714 C CA . LEU A 1 94 ? -27.950 -7.485 42.319 1.00 81.50 94 LEU A CA 1
ATOM 715 C C . LEU A 1 94 ? -28.801 -7.743 41.062 1.00 81.50 94 LEU A C 1
ATOM 717 O O . LEU A 1 94 ? -28.595 -8.744 40.379 1.00 81.50 94 LEU A O 1
ATOM 721 N N . GLN A 1 95 ? -29.740 -6.850 40.725 1.00 80.50 95 GLN A N 1
ATOM 722 C CA . GLN A 1 95 ? -30.552 -6.980 39.509 1.00 80.50 95 GLN A CA 1
ATOM 723 C C . GLN A 1 95 ? -29.697 -6.819 38.248 1.00 80.50 95 GLN A C 1
ATOM 725 O O . GLN A 1 95 ? -29.940 -7.503 37.254 1.00 80.50 95 GLN A O 1
ATOM 730 N N . ASP A 1 96 ? -28.649 -5.990 38.301 1.00 79.62 96 ASP A N 1
ATOM 731 C CA . ASP A 1 96 ? -27.740 -5.787 37.171 1.00 79.62 96 ASP A CA 1
ATOM 732 C C . ASP A 1 96 ? -26.974 -7.068 36.806 1.00 79.62 96 ASP A C 1
ATOM 734 O O . ASP A 1 96 ? -26.682 -7.279 35.629 1.00 79.62 96 ASP A O 1
ATOM 738 N N . ILE A 1 97 ? -26.732 -7.962 37.774 1.00 79.50 97 ILE A N 1
ATOM 739 C CA . ILE A 1 97 ? -26.072 -9.260 37.553 1.00 79.50 97 ILE A CA 1
ATOM 740 C C . ILE A 1 97 ? -26.917 -10.165 36.644 1.00 79.50 97 ILE A C 1
ATOM 742 O O . ILE A 1 97 ? -26.371 -10.887 35.812 1.00 79.50 97 ILE A O 1
ATOM 746 N N . HIS A 1 98 ? -28.246 -10.124 36.778 1.00 82.25 98 HIS A N 1
ATOM 747 C CA . HIS A 1 98 ? -29.153 -10.973 35.999 1.00 82.25 98 HIS A CA 1
ATOM 748 C C . HIS A 1 98 ? -29.726 -10.276 34.756 1.00 82.25 98 HIS A C 1
ATOM 750 O O . HIS A 1 98 ? -30.079 -10.952 33.791 1.00 82.25 98 HIS A O 1
ATOM 756 N N . MET A 1 99 ? -29.827 -8.941 34.759 1.00 85.75 99 MET A N 1
ATOM 757 C CA . MET A 1 99 ? -30.498 -8.177 33.698 1.00 85.75 99 MET A CA 1
ATOM 758 C C . MET A 1 99 ? -29.545 -7.506 32.702 1.00 85.75 99 MET A C 1
ATOM 760 O O . MET A 1 99 ? -29.975 -7.167 31.597 1.00 85.75 99 MET A O 1
ATOM 764 N N . ARG A 1 100 ? -28.259 -7.316 33.040 1.00 86.56 100 ARG A N 1
ATOM 765 C CA . ARG A 1 100 ? -27.267 -6.734 32.122 1.00 86.56 100 ARG A CA 1
ATOM 766 C C . ARG A 1 100 ? -26.294 -7.791 31.627 1.00 86.56 100 ARG A C 1
ATOM 768 O O . ARG A 1 100 ? -25.818 -8.645 32.366 1.00 86.56 100 ARG A O 1
ATOM 775 N N . LYS A 1 101 ? -25.950 -7.707 30.341 1.00 90.19 101 LYS A N 1
ATOM 776 C CA . LYS A 1 101 ? -24.861 -8.513 29.785 1.00 90.19 101 LYS A CA 1
ATOM 777 C C . LYS A 1 101 ? -23.537 -8.051 30.390 1.00 90.19 101 LYS A C 1
ATOM 779 O O . LYS A 1 101 ? -23.293 -6.851 30.496 1.00 90.19 101 LYS A O 1
ATOM 784 N N . ALA A 1 102 ? -22.676 -9.010 30.721 1.00 90.25 102 ALA A N 1
ATOM 785 C CA . ALA A 1 102 ? -21.319 -8.726 31.165 1.00 90.25 102 ALA A CA 1
ATOM 786 C C . ALA A 1 102 ? -20.548 -7.910 30.115 1.00 90.25 102 ALA A C 1
ATOM 788 O O . ALA A 1 102 ? -20.755 -8.069 28.906 1.00 90.25 102 ALA A O 1
ATOM 789 N N . PHE A 1 103 ? -19.632 -7.063 30.589 1.00 93.00 103 PHE A N 1
ATOM 790 C CA . PHE A 1 103 ? -18.687 -6.369 29.723 1.00 93.00 103 PHE A CA 1
ATOM 791 C C . PHE A 1 103 ? -17.893 -7.382 28.891 1.00 93.00 103 PHE A C 1
ATOM 793 O O . PHE A 1 103 ? -17.424 -8.399 29.402 1.00 93.00 103 PHE A O 1
ATOM 800 N N . LYS A 1 104 ? -17.725 -7.082 27.603 1.00 93.94 104 LYS A N 1
ATOM 801 C CA . LYS A 1 104 ? -16.850 -7.831 26.705 1.00 93.94 104 LYS A CA 1
ATOM 802 C C . LYS A 1 104 ? -15.877 -6.865 26.055 1.00 93.94 104 LYS A C 1
ATOM 804 O O . LYS A 1 104 ? -16.291 -5.863 25.473 1.00 93.94 104 LYS A O 1
ATOM 809 N N . SER A 1 105 ? -14.591 -7.180 26.144 1.00 94.56 105 SER A N 1
ATOM 810 C CA . SER A 1 105 ? -13.576 -6.516 25.339 1.00 94.56 105 SER A CA 1
ATOM 811 C C . SER A 1 105 ? -13.727 -6.913 23.869 1.00 94.56 105 SER A C 1
ATOM 813 O O . SER A 1 105 ? -14.245 -7.982 23.539 1.00 94.56 105 SER A O 1
ATOM 815 N N . SER A 1 106 ? -13.273 -6.033 22.978 1.00 93.50 106 SER A N 1
ATOM 816 C CA . SER A 1 106 ? -13.129 -6.375 21.566 1.00 93.50 106 SER A CA 1
ATOM 817 C C . SER A 1 106 ? -11.845 -7.176 21.376 1.00 93.50 106 SER A C 1
ATOM 819 O O . SER A 1 106 ? -10.784 -6.746 21.828 1.00 93.50 106 SER A O 1
ATOM 821 N N . VAL A 1 107 ? -11.946 -8.319 20.701 1.00 91.12 107 VAL A N 1
ATOM 822 C CA . VAL A 1 107 ? -10.802 -9.115 20.251 1.00 91.12 107 VAL A CA 1
ATOM 823 C C . VAL A 1 107 ? -10.942 -9.241 18.741 1.00 91.12 107 VAL A C 1
ATOM 825 O O . VAL A 1 107 ? -11.834 -9.931 18.254 1.00 91.12 107 VAL A O 1
ATOM 828 N N . VAL A 1 108 ? -10.106 -8.510 18.009 1.00 93.69 108 VAL A N 1
ATOM 829 C CA . VAL A 1 108 ? -10.073 -8.526 16.544 1.00 93.69 108 VAL A CA 1
ATOM 830 C C . VAL A 1 108 ? -8.788 -9.220 16.123 1.00 93.69 108 VAL A C 1
ATOM 832 O O . VAL A 1 108 ? -7.726 -8.925 16.668 1.00 93.69 108 VAL A O 1
ATOM 835 N N . PHE A 1 109 ? -8.901 -10.148 15.177 1.00 94.19 109 PHE A N 1
ATOM 836 C CA . PHE A 1 109 ? -7.764 -10.852 14.601 1.00 94.19 109 PHE A CA 1
ATOM 837 C C . PHE A 1 109 ? -7.573 -10.394 13.164 1.00 94.19 109 PHE A C 1
ATOM 839 O O . PHE A 1 109 ? -8.484 -10.545 12.348 1.00 94.19 109 PHE A O 1
ATOM 846 N N . ASP A 1 110 ? -6.385 -9.884 12.863 1.00 93.44 110 ASP A N 1
ATOM 847 C CA . ASP A 1 110 ? -5.999 -9.587 11.491 1.00 93.44 110 ASP A CA 1
ATOM 848 C C . ASP A 1 110 ? -5.746 -10.905 10.750 1.00 93.44 110 ASP A C 1
ATOM 850 O O . ASP A 1 110 ? -5.022 -11.785 11.220 1.00 93.44 110 ASP A O 1
ATOM 854 N N . GLN A 1 111 ? -6.377 -11.060 9.591 1.00 93.12 111 GLN A N 1
ATOM 855 C CA . GLN A 1 111 ? -6.286 -12.247 8.742 1.00 93.12 111 GLN A CA 1
ATOM 856 C C . GLN A 1 111 ? -6.045 -11.809 7.298 1.00 93.12 111 GLN A C 1
ATOM 858 O O . GLN A 1 111 ? -6.223 -10.639 6.969 1.00 93.12 111 GLN A O 1
ATOM 863 N N . GLN A 1 112 ? -5.641 -12.740 6.426 1.00 90.50 112 GLN A N 1
ATOM 864 C CA . GLN A 1 112 ? -5.409 -12.448 5.000 1.00 90.50 112 GLN A CA 1
ATOM 865 C C . GLN A 1 112 ? -4.389 -11.307 4.772 1.00 90.50 112 GLN A C 1
ATOM 867 O O . GLN A 1 112 ? -4.510 -10.504 3.847 1.00 90.50 112 GLN A O 1
ATOM 872 N N . VAL A 1 113 ? -3.350 -11.246 5.617 1.00 91.38 113 VAL A N 1
ATOM 873 C CA . VAL A 1 113 ? -2.371 -10.139 5.657 1.00 91.38 113 VAL A CA 1
ATOM 874 C C . VAL A 1 113 ? -1.535 -9.979 4.380 1.00 91.38 113 VAL A C 1
ATOM 876 O O . VAL A 1 113 ? -0.944 -8.926 4.159 1.00 91.38 113 VAL A O 1
ATOM 879 N N . VAL A 1 114 ? -1.501 -11.001 3.523 1.00 90.50 114 VAL A N 1
ATOM 880 C CA . VAL A 1 114 ? -0.776 -11.024 2.238 1.00 90.50 114 VAL A CA 1
ATOM 881 C C . VAL A 1 114 ? -1.724 -11.062 1.033 1.00 90.50 114 VAL A C 1
ATOM 883 O O . VAL A 1 114 ? -1.362 -11.545 -0.040 1.00 90.50 114 VAL A O 1
ATOM 886 N N . SER A 1 115 ? -2.957 -10.590 1.213 1.00 91.94 115 SER A N 1
ATOM 887 C CA . SER A 1 115 ? -3.938 -10.487 0.135 1.00 91.94 115 SER A CA 1
ATOM 888 C C . SER A 1 115 ? -3.528 -9.453 -0.919 1.00 91.94 115 SER A C 1
ATOM 890 O O . SER A 1 115 ? -2.596 -8.663 -0.753 1.00 91.94 115 SER A O 1
ATOM 892 N N . ARG A 1 116 ? -4.247 -9.445 -2.046 1.00 90.88 116 ARG A N 1
ATOM 893 C CA . ARG A 1 116 ? -4.013 -8.460 -3.108 1.00 90.88 116 ARG A CA 1
ATOM 894 C C . ARG A 1 116 ? -4.210 -7.022 -2.616 1.00 90.88 116 ARG A C 1
ATOM 896 O O . ARG A 1 116 ? -3.480 -6.142 -3.062 1.00 90.88 116 ARG A O 1
ATOM 903 N N . ASP A 1 117 ? -5.148 -6.811 -1.698 1.00 90.56 117 ASP A N 1
ATOM 904 C CA . ASP A 1 117 ? -5.529 -5.486 -1.199 1.00 90.56 117 ASP A CA 1
ATOM 905 C C . ASP A 1 117 ? -4.514 -4.908 -0.209 1.00 90.56 117 ASP A C 1
ATOM 907 O O . ASP A 1 117 ? -4.415 -3.692 -0.062 1.00 90.56 117 ASP A O 1
ATOM 911 N N . THR A 1 118 ? -3.719 -5.763 0.440 1.00 90.31 118 THR A N 1
ATOM 912 C CA . THR A 1 118 ? -2.634 -5.339 1.336 1.00 90.31 118 THR A CA 1
ATOM 913 C C . THR A 1 118 ? -1.301 -5.158 0.609 1.00 90.31 118 THR A C 1
ATOM 915 O O . THR A 1 118 ? -0.290 -4.849 1.244 1.00 90.31 118 THR A O 1
ATOM 918 N N . MET A 1 119 ? -1.266 -5.328 -0.720 1.00 88.75 119 MET A N 1
ATOM 919 C CA . MET A 1 119 ? -0.052 -5.159 -1.514 1.00 88.75 119 MET A CA 1
ATOM 920 C C . MET A 1 119 ? 0.422 -3.693 -1.482 1.00 88.75 119 MET A C 1
ATOM 922 O O . MET A 1 119 ? -0.302 -2.805 -1.932 1.00 88.75 119 MET A O 1
ATOM 926 N N . PRO A 1 120 ? 1.660 -3.420 -1.031 1.00 85.88 120 PRO A N 1
ATOM 927 C CA . PRO A 1 120 ? 2.254 -2.092 -1.093 1.00 85.88 120 PRO A CA 1
ATOM 928 C C . PRO A 1 120 ? 2.247 -1.513 -2.507 1.00 85.88 120 PRO A C 1
ATOM 930 O O . PRO A 1 120 ? 2.566 -2.220 -3.470 1.00 85.88 120 PRO A O 1
ATOM 933 N N . THR A 1 121 ? 1.986 -0.208 -2.613 1.00 83.62 121 THR A N 1
ATOM 934 C CA . THR A 1 121 ? 1.874 0.526 -3.883 1.00 83.62 121 THR A CA 1
ATOM 935 C C . THR A 1 121 ? 3.053 0.253 -4.810 1.00 83.62 121 THR A C 1
ATOM 937 O O . THR A 1 121 ? 2.860 -0.091 -5.972 1.00 83.62 121 THR A O 1
ATOM 940 N N . ALA A 1 122 ? 4.276 0.313 -4.280 1.00 81.75 122 ALA A N 1
ATOM 941 C CA . ALA A 1 122 ? 5.484 0.103 -5.066 1.00 81.75 122 ALA A CA 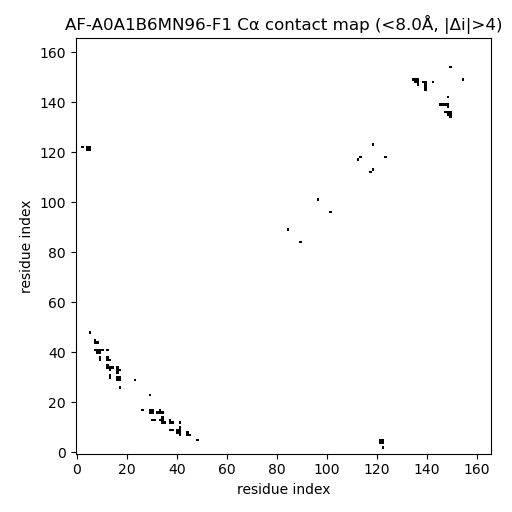1
ATOM 942 C C . ALA A 1 122 ? 5.573 -1.315 -5.674 1.00 81.75 122 ALA A C 1
ATOM 944 O O . ALA A 1 122 ? 5.953 -1.470 -6.831 1.00 81.75 122 ALA A O 1
ATOM 945 N N . MET A 1 123 ? 5.134 -2.354 -4.946 1.00 86.12 123 MET A N 1
ATOM 946 C CA . MET A 1 123 ? 5.065 -3.712 -5.507 1.00 86.12 123 MET A CA 1
ATOM 947 C C . MET A 1 123 ? 3.945 -3.846 -6.540 1.00 86.12 123 MET A C 1
ATOM 949 O O . MET A 1 123 ? 4.118 -4.546 -7.535 1.00 86.12 123 MET A O 1
ATOM 953 N N . LEU A 1 124 ? 2.817 -3.162 -6.333 1.00 87.69 124 LEU A N 1
ATOM 954 C CA . LEU A 1 124 ? 1.717 -3.137 -7.294 1.00 87.69 124 LEU A CA 1
ATOM 955 C C . LEU A 1 124 ? 2.126 -2.464 -8.614 1.00 87.69 124 LEU A C 1
ATOM 957 O O . LEU A 1 124 ? 1.714 -2.925 -9.679 1.00 87.69 124 LEU A O 1
ATOM 961 N N . GLU A 1 125 ? 2.932 -1.399 -8.567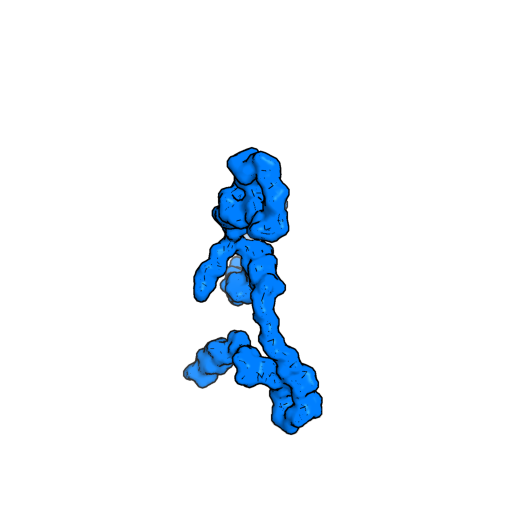 1.00 85.81 125 GLU A N 1
ATOM 962 C CA . GLU A 1 125 ? 3.497 -0.763 -9.764 1.00 85.81 125 GLU A CA 1
ATOM 963 C C . GLU A 1 125 ? 4.364 -1.748 -10.557 1.00 85.81 125 GLU A C 1
ATOM 965 O O . GLU A 1 125 ? 4.128 -1.929 -11.752 1.00 85.81 125 GLU A O 1
ATOM 970 N N . THR A 1 126 ? 5.295 -2.447 -9.897 1.00 86.56 126 THR A N 1
ATOM 971 C CA . THR A 1 126 ? 6.122 -3.480 -10.543 1.00 86.56 126 THR A CA 1
ATOM 972 C C . THR A 1 126 ? 5.271 -4.622 -11.095 1.00 86.56 126 THR A C 1
ATOM 974 O O . THR A 1 126 ? 5.448 -5.026 -12.239 1.00 86.56 126 THR A O 1
ATOM 977 N N . TYR A 1 127 ? 4.294 -5.110 -10.326 1.00 89.94 127 TYR A N 1
ATOM 978 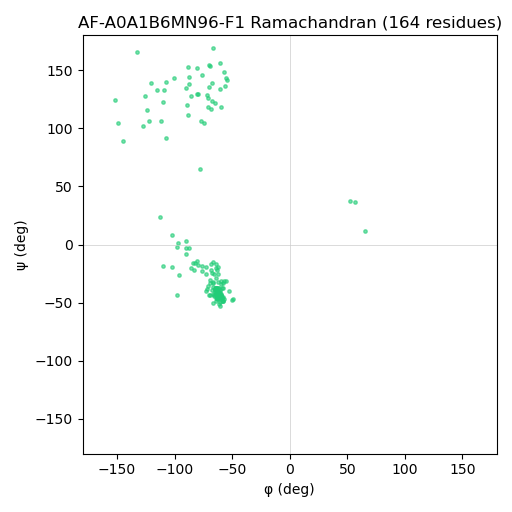C CA . TYR A 1 127 ? 3.394 -6.182 -10.755 1.00 89.94 127 TYR A CA 1
ATOM 979 C C . TYR A 1 127 ? 2.622 -5.823 -12.034 1.00 89.94 127 TYR A C 1
ATOM 981 O O . TYR A 1 127 ? 2.417 -6.674 -12.894 1.00 89.94 127 TYR A O 1
ATOM 989 N N . LYS A 1 128 ? 2.211 -4.558 -12.194 1.00 90.75 128 LYS A N 1
ATOM 990 C CA . LYS A 1 128 ? 1.502 -4.081 -13.395 1.00 90.75 128 LYS A CA 1
ATOM 991 C C . LYS A 1 128 ? 2.374 -4.046 -14.651 1.00 90.75 128 LYS A C 1
ATOM 993 O O . LYS A 1 128 ? 1.815 -4.032 -15.745 1.00 90.75 128 LYS A O 1
ATOM 998 N N . GLN A 1 129 ? 3.697 -4.000 -14.498 1.00 89.88 129 GLN A N 1
ATOM 999 C CA . GLN A 1 129 ? 4.652 -4.050 -15.608 1.00 89.88 129 GLN A CA 1
ATOM 1000 C C . GLN A 1 129 ? 4.966 -5.486 -16.043 1.00 89.88 129 GLN A C 1
ATOM 1002 O O . GLN A 1 129 ? 5.516 -5.681 -17.123 1.00 89.88 129 GLN A O 1
ATOM 1007 N N . CYS A 1 130 ? 4.634 -6.487 -15.222 1.00 91.56 130 CYS A N 1
ATOM 1008 C CA . CYS A 1 130 ? 4.831 -7.888 -15.570 1.00 91.56 130 CYS A CA 1
ATOM 1009 C C . CYS A 1 130 ? 3.863 -8.347 -16.668 1.00 91.56 130 CYS A C 1
ATOM 1011 O O . CYS A 1 130 ? 2.741 -7.844 -16.795 1.00 91.56 130 CYS A O 1
ATOM 1013 N N . ASP A 1 131 ? 4.284 -9.371 -17.411 1.00 95.44 131 ASP A N 1
ATOM 1014 C CA . ASP A 1 131 ? 3.439 -10.016 -18.408 1.00 95.44 131 ASP A CA 1
ATOM 1015 C C . ASP A 1 131 ? 2.188 -10.618 -17.764 1.00 95.44 131 ASP A C 1
ATOM 1017 O O . ASP A 1 131 ? 2.230 -11.292 -16.729 1.00 95.44 131 ASP A O 1
ATOM 1021 N N . LYS A 1 132 ? 1.047 -10.365 -18.401 1.00 94.69 132 LYS A N 1
ATOM 1022 C CA . LYS A 1 132 ? -0.241 -10.917 -17.983 1.00 94.69 132 LYS A CA 1
ATOM 1023 C C . LYS A 1 132 ? -0.380 -12.358 -18.481 1.00 94.69 132 LYS A C 1
ATOM 1025 O O . LYS A 1 132 ? 0.169 -12.687 -19.534 1.00 94.69 132 LYS A O 1
ATOM 1030 N N . PRO A 1 133 ? -1.142 -13.212 -17.774 1.00 95.75 133 PRO A N 1
ATOM 1031 C CA . PRO A 1 133 ? -1.438 -14.544 -18.281 1.00 95.75 133 PRO A CA 1
ATOM 1032 C C . PRO A 1 133 ? -2.197 -14.465 -19.618 1.00 95.75 133 PRO A C 1
ATOM 1034 O O . PRO A 1 133 ? -2.868 -13.459 -19.890 1.00 95.75 133 PRO A O 1
ATOM 1037 N N . PRO A 1 134 ? -2.134 -15.521 -20.449 1.00 96.06 134 PRO A N 1
ATOM 1038 C CA . PRO A 1 134 ? -2.948 -15.605 -21.653 1.00 96.06 134 PRO A CA 1
ATOM 1039 C C . PRO A 1 134 ? -4.442 -15.441 -21.317 1.00 96.06 134 PRO A C 1
ATOM 1041 O O . PRO A 1 134 ? -4.884 -15.939 -20.278 1.00 96.06 134 PRO A O 1
ATOM 1044 N N . PRO A 1 135 ? -5.239 -14.778 -22.177 1.00 95.75 135 PRO A N 1
ATOM 1045 C CA . PRO A 1 135 ? -6.654 -14.508 -21.917 1.00 95.75 135 PRO A CA 1
ATOM 1046 C C . PRO A 1 135 ? -7.520 -15.757 -22.165 1.00 95.75 135 PRO A C 1
ATOM 1048 O O . PRO A 1 135 ? -8.314 -15.810 -23.108 1.00 95.75 135 PRO A O 1
ATOM 1051 N N . LEU A 1 136 ? -7.305 -16.798 -21.355 1.00 96.31 136 LEU A N 1
ATOM 1052 C CA . LEU A 1 136 ? -8.007 -18.086 -21.426 1.00 96.31 136 LEU A CA 1
ATOM 1053 C C . LEU A 1 136 ? -9.451 -17.997 -20.927 1.00 96.31 136 LEU A C 1
ATOM 1055 O O . LEU A 1 136 ? -10.276 -18.824 -21.302 1.00 96.31 136 LEU A O 1
ATOM 1059 N N . ASP A 1 137 ? -9.769 -16.961 -20.156 1.00 94.06 137 ASP A N 1
ATOM 1060 C CA . ASP A 1 137 ? -11.120 -16.596 -19.733 1.00 94.06 137 ASP A CA 1
ATOM 1061 C C . ASP A 1 137 ? -12.075 -16.410 -20.926 1.00 94.06 137 ASP A C 1
ATOM 1063 O O . ASP A 1 137 ? -13.257 -16.745 -20.858 1.00 94.06 137 ASP A O 1
ATOM 1067 N N . LYS A 1 138 ? -11.553 -15.968 -22.078 1.00 95.69 138 LYS A N 1
ATOM 1068 C CA . LYS A 1 138 ? -12.320 -15.840 -23.329 1.00 95.69 138 LYS A CA 1
ATOM 1069 C C . LYS A 1 138 ? -12.838 -17.171 -23.876 1.00 95.69 138 LYS A C 1
ATOM 1071 O O . LYS A 1 138 ? -13.753 -17.170 -24.698 1.00 95.69 138 LYS A O 1
ATOM 1076 N N . LEU A 1 139 ? -12.249 -18.292 -23.461 1.00 95.50 139 LEU A N 1
ATOM 1077 C CA . LEU A 1 139 ? -12.646 -19.633 -23.889 1.00 95.50 139 LEU A CA 1
ATOM 1078 C C . LEU A 1 139 ? -13.711 -20.246 -22.967 1.00 95.50 139 LEU A C 1
ATOM 1080 O O . LEU A 1 139 ? -14.274 -21.282 -23.313 1.00 95.50 139 LEU A O 1
ATOM 1084 N N . ASN A 1 140 ? -14.029 -19.600 -21.838 1.00 95.44 140 ASN A N 1
ATOM 1085 C CA . ASN A 1 140 ? -15.016 -20.078 -20.866 1.00 95.44 140 ASN A CA 1
ATOM 1086 C C . ASN A 1 140 ? -16.392 -20.401 -21.485 1.00 95.44 140 ASN A C 1
ATOM 1088 O O . ASN A 1 140 ? -16.941 -21.441 -21.128 1.00 95.44 140 ASN A O 1
ATOM 1092 N N . PRO A 1 141 ? -16.938 -19.623 -22.451 1.00 96.81 141 PRO A N 1
ATOM 1093 C CA . PRO A 1 141 ? -18.225 -19.943 -23.082 1.00 96.81 141 PRO A CA 1
ATOM 1094 C C . PRO A 1 141 ? -18.264 -21.269 -23.855 1.00 96.81 141 PRO A C 1
ATOM 1096 O O . PRO A 1 141 ? -19.347 -21.774 -24.128 1.00 96.81 141 PRO A O 1
ATOM 1099 N N . TYR A 1 142 ? -17.107 -21.821 -24.230 1.00 95.06 142 TYR A N 1
ATOM 1100 C CA . TYR A 1 142 ? -17.006 -23.075 -24.985 1.00 95.06 142 TYR A CA 1
ATOM 1101 C C . TYR A 1 142 ? -16.744 -24.291 -24.089 1.00 95.06 142 TYR A C 1
ATOM 1103 O O . TYR A 1 142 ? -16.563 -25.398 -24.593 1.00 95.06 142 TYR A O 1
ATOM 1111 N N . ARG A 1 143 ? -16.671 -24.099 -22.768 1.00 95.31 143 ARG A N 1
ATOM 1112 C CA . ARG A 1 143 ? -16.428 -25.180 -21.815 1.00 95.31 143 ARG A CA 1
ATOM 1113 C C . ARG A 1 143 ? -17.738 -25.808 -21.354 1.00 95.31 143 ARG A C 1
ATOM 1115 O O . ARG A 1 143 ? -18.659 -25.108 -20.949 1.00 95.31 143 ARG A O 1
ATOM 1122 N N . GLU A 1 144 ? -17.777 -27.135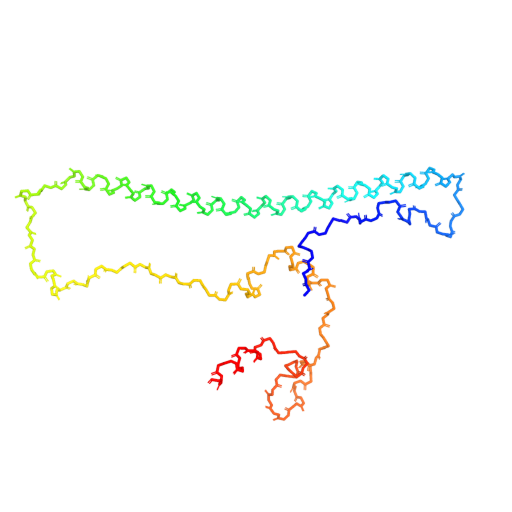 -21.331 1.00 96.44 144 GLU A N 1
ATOM 1123 C CA . GLU A 1 144 ? -18.940 -27.901 -20.859 1.00 96.44 144 GLU A CA 1
ATOM 1124 C C . GLU A 1 144 ? -18.975 -28.059 -19.329 1.00 96.44 144 GLU A C 1
ATOM 1126 O O . GLU A 1 144 ? -20.032 -28.286 -18.749 1.00 96.44 144 GLU A O 1
ATOM 1131 N N . ASP A 1 145 ? -17.828 -27.922 -18.654 1.00 94.75 145 ASP A N 1
ATOM 1132 C CA . ASP A 1 145 ? -17.693 -28.159 -17.211 1.00 94.75 145 ASP A CA 1
ATOM 1133 C C . ASP A 1 145 ? -18.006 -26.938 -16.331 1.00 94.75 145 ASP A C 1
ATOM 1135 O O . ASP A 1 145 ? -17.952 -27.039 -15.104 1.00 94.75 145 ASP A O 1
ATOM 1139 N N . GLY A 1 146 ? -18.305 -25.782 -16.936 1.00 91.75 146 GLY A N 1
ATOM 1140 C CA . GLY A 1 146 ? -18.618 -24.534 -16.232 1.00 91.75 146 GLY A CA 1
ATOM 1141 C C . GLY A 1 146 ? -17.459 -23.943 -15.421 1.00 91.75 146 GLY A C 1
ATOM 1142 O O . GLY A 1 146 ? -17.682 -23.044 -14.610 1.00 91.75 146 GLY A O 1
ATOM 1143 N N . LYS A 1 147 ? -16.230 -24.440 -15.601 1.00 93.62 147 LYS A N 1
ATOM 1144 C CA . LYS A 1 147 ? -15.049 -23.973 -14.861 1.00 93.62 147 LYS A CA 1
ATOM 1145 C C . LYS A 1 147 ? -14.377 -22.799 -15.565 1.00 93.62 147 LYS A C 1
ATOM 1147 O O . LYS A 1 147 ? -14.418 -22.689 -16.787 1.00 93.62 147 LYS A O 1
ATOM 1152 N N . ASP A 1 148 ? -13.697 -21.954 -14.792 1.00 94.88 148 ASP A N 1
ATOM 1153 C CA . ASP A 1 148 ? -12.862 -20.886 -15.343 1.00 94.88 148 ASP A CA 1
ATOM 1154 C C . ASP A 1 148 ? -11.598 -21.472 -15.990 1.00 94.88 148 ASP A C 1
ATOM 1156 O O . ASP A 1 148 ? -10.771 -22.099 -15.327 1.00 94.88 148 ASP A O 1
ATOM 1160 N N . GLY A 1 149 ? -11.441 -21.255 -17.294 1.00 95.31 149 GLY A N 1
ATOM 1161 C CA . GLY A 1 149 ? -10.296 -21.675 -18.090 1.00 95.31 149 GLY A CA 1
ATOM 1162 C C . GLY A 1 149 ? -8.972 -21.128 -17.562 1.00 95.31 149 GLY A C 1
ATOM 1163 O O . GLY A 1 149 ? -7.960 -21.824 -17.645 1.00 95.31 149 GLY A O 1
ATOM 1164 N N . LEU A 1 150 ? -8.967 -19.935 -16.956 1.00 96.62 150 LEU A N 1
ATOM 1165 C CA . LEU A 1 150 ? -7.749 -19.364 -16.383 1.00 96.62 150 LEU A CA 1
ATOM 1166 C C . LEU A 1 150 ? -7.243 -20.168 -15.176 1.00 96.62 150 LEU A C 1
ATOM 1168 O O . LEU A 1 150 ? -6.029 -20.323 -15.039 1.00 96.62 150 LEU A O 1
ATOM 1172 N N . LYS A 1 151 ? -8.136 -20.768 -14.374 1.00 96.31 151 LYS A N 1
ATOM 1173 C CA . LYS A 1 151 ? -7.760 -21.612 -13.221 1.00 96.31 151 LYS A CA 1
ATOM 1174 C C . LYS A 1 151 ? -6.979 -22.872 -13.621 1.00 96.31 151 LYS A C 1
ATOM 1176 O O . LYS A 1 151 ? -6.212 -23.392 -12.822 1.00 96.31 151 LYS A O 1
ATOM 1181 N N . PHE A 1 152 ? -7.090 -23.335 -14.869 1.00 95.00 152 PHE A N 1
ATOM 1182 C CA . PHE A 1 152 ? -6.257 -24.436 -15.382 1.00 95.00 152 PHE A CA 1
ATOM 1183 C C . PHE A 1 152 ? -4.818 -24.011 -15.709 1.00 95.00 152 PHE A C 1
ATOM 1185 O O . PHE A 1 152 ? -3.943 -24.863 -15.831 1.00 95.00 152 PHE A O 1
ATOM 1192 N N . TYR A 1 153 ? -4.572 -22.709 -15.868 1.00 96.94 153 TYR A N 1
ATOM 1193 C CA . TYR A 1 153 ? -3.241 -22.140 -16.079 1.00 96.94 153 TYR A CA 1
ATOM 1194 C C . TYR A 1 153 ? -2.641 -21.609 -14.772 1.00 96.94 153 TYR A C 1
ATOM 1196 O O . TYR A 1 153 ? -1.468 -21.834 -14.484 1.00 96.94 153 TYR A O 1
ATOM 1204 N N . THR A 1 154 ? -3.440 -20.906 -13.968 1.00 96.19 154 THR A N 1
ATOM 1205 C CA . THR A 1 154 ? -3.042 -20.372 -12.664 1.00 96.19 154 THR A CA 1
ATOM 1206 C C . THR A 1 154 ? -4.254 -20.261 -11.741 1.00 96.19 154 THR A C 1
ATOM 1208 O O . THR A 1 154 ? -5.238 -19.611 -12.082 1.00 96.19 154 THR A O 1
ATOM 1211 N N . ASP A 1 155 ? -4.181 -20.883 -10.562 1.00 96.19 155 ASP A N 1
ATOM 1212 C CA . ASP A 1 155 ? -5.238 -20.829 -9.547 1.00 96.19 155 ASP A CA 1
ATOM 1213 C C . ASP A 1 155 ? -4.658 -20.397 -8.189 1.00 96.19 155 ASP A C 1
ATOM 1215 O O . ASP A 1 155 ? -4.018 -21.205 -7.508 1.00 96.19 155 ASP A O 1
ATOM 1219 N N . PRO A 1 156 ? -4.836 -19.123 -7.787 1.00 94.44 156 PRO A N 1
ATOM 1220 C CA . PRO A 1 156 ? -4.350 -18.623 -6.502 1.00 94.44 156 PRO A CA 1
ATOM 1221 C C . PRO A 1 156 ? -4.977 -19.322 -5.287 1.00 94.44 156 PRO A C 1
ATOM 1223 O O . PRO A 1 156 ? -4.348 -19.363 -4.230 1.00 94.44 156 PRO A O 1
ATOM 1226 N N . ASP A 1 157 ? -6.181 -19.881 -5.436 1.00 94.75 157 ASP A N 1
ATOM 1227 C CA . ASP A 1 157 ? -6.933 -20.496 -4.336 1.00 94.75 157 ASP A CA 1
ATOM 1228 C C . ASP A 1 157 ? -6.486 -21.941 -4.062 1.00 94.75 157 ASP A C 1
ATOM 1230 O O . ASP A 1 157 ? -6.748 -22.475 -2.983 1.00 94.75 157 ASP A O 1
ATOM 1234 N N . TYR A 1 158 ? -5.758 -22.557 -5.004 1.00 96.44 158 TYR A N 1
ATOM 1235 C CA . TYR A 1 158 ? -5.413 -23.981 -4.996 1.00 96.44 158 TYR A CA 1
ATOM 1236 C C . TYR A 1 158 ? -4.814 -24.456 -3.668 1.00 96.44 158 TYR A C 1
ATOM 1238 O O . TYR A 1 158 ? -5.241 -25.470 -3.121 1.00 96.44 158 TYR A O 1
ATOM 1246 N N . PHE A 1 159 ? -3.839 -23.721 -3.122 1.00 96.19 159 PHE A N 1
ATOM 1247 C CA . PHE A 1 159 ? -3.178 -24.114 -1.874 1.00 96.19 159 PHE A CA 1
ATOM 1248 C C . PHE A 1 159 ? -4.129 -24.096 -0.678 1.00 96.19 159 PHE A C 1
ATOM 1250 O O . PHE A 1 159 ? -4.075 -24.994 0.158 1.00 96.19 159 PHE A O 1
ATOM 1257 N N . PHE A 1 160 ? -4.999 -23.087 -0.596 1.00 95.75 160 PHE A N 1
ATOM 1258 C CA . PHE A 1 160 ? -5.978 -22.994 0.480 1.00 95.75 160 PHE A CA 1
ATOM 1259 C C . PHE A 1 160 ? -7.058 -24.067 0.335 1.00 95.75 160 PHE A C 1
ATOM 1261 O O . PHE A 1 160 ? -7.414 -24.712 1.318 1.00 95.75 160 PHE A O 1
ATOM 1268 N N . ASP A 1 161 ? -7.554 -24.289 -0.882 1.00 96.44 161 ASP A N 1
ATOM 1269 C CA . ASP A 1 161 ? -8.567 -25.304 -1.154 1.00 96.44 161 ASP A CA 1
ATOM 1270 C C . ASP A 1 161 ? -8.057 -26.721 -0.893 1.00 96.44 161 ASP A C 1
ATOM 1272 O O . ASP A 1 161 ? -8.827 -27.541 -0.392 1.00 96.44 161 ASP A O 1
ATOM 1276 N N . LEU A 1 162 ? -6.788 -27.004 -1.208 1.00 97.06 162 LEU A N 1
ATOM 1277 C CA . LEU A 1 162 ? -6.140 -28.278 -0.904 1.00 97.06 162 LEU A CA 1
ATOM 1278 C C . LEU A 1 162 ? -5.981 -28.456 0.608 1.00 97.06 162 LEU A C 1
ATOM 1280 O O . LEU A 1 162 ? -6.436 -29.455 1.149 1.00 97.06 162 LEU A O 1
ATOM 1284 N N . TRP A 1 163 ? -5.423 -27.454 1.294 1.00 96.88 163 TRP A N 1
ATOM 1285 C CA . TRP A 1 163 ? -5.249 -27.479 2.749 1.00 96.88 163 TRP A CA 1
ATOM 1286 C C . TRP A 1 163 ? -6.575 -27.635 3.505 1.00 96.88 163 TRP A C 1
ATOM 1288 O O . TRP A 1 163 ? -6.633 -28.337 4.503 1.00 96.88 163 TRP A O 1
ATOM 1298 N N . ARG A 1 164 ? -7.659 -27.010 3.030 1.00 96.75 164 ARG A N 1
ATOM 1299 C CA . ARG A 1 164 ? -8.996 -27.127 3.640 1.00 96.75 164 ARG A CA 1
ATOM 1300 C C . ARG A 1 164 ? -9.582 -28.542 3.530 1.00 96.75 164 ARG A C 1
ATOM 1302 O O . ARG A 1 164 ? -10.501 -28.870 4.275 1.00 96.75 164 ARG A O 1
ATOM 1309 N N . GLN A 1 165 ? -9.159 -29.315 2.532 1.00 95.19 165 GLN A N 1
ATOM 1310 C CA . GLN A 1 165 ? -9.657 -30.672 2.289 1.00 95.19 165 GLN A CA 1
ATOM 1311 C C . GLN A 1 165 ? -8.911 -31.738 3.099 1.00 95.19 165 GLN A C 1
ATOM 1313 O O . GLN A 1 165 ? -9.453 -32.833 3.255 1.00 95.19 165 GLN A O 1
ATOM 1318 N N . GLU A 1 166 ? -7.701 -31.430 3.570 1.00 85.38 166 GLU A N 1
ATOM 1319 C CA . GLU A 1 166 ? -6.941 -32.251 4.523 1.00 85.38 166 GLU A CA 1
ATOM 1320 C C . GLU A 1 166 ? -7.541 -32.174 5.936 1.00 85.38 166 GLU A C 1
ATOM 1322 O O . GLU A 1 166 ? -7.570 -33.234 6.605 1.00 85.38 166 GLU A O 1
#

Nearest PDB structures (foldseek):
  7usc-assembly1_C  TM=9.596E-01  e=4.604E-13  Homo sapiens
  3p8c-assembly1_D  TM=9.524E-01  e=6.676E-13  Homo sapiens
  4n78-assembly1_D  TM=9.308E-01  e=7.102E-13  Homo sapiens

Radius of gyration: 30.46 Å; Cα contacts (8 Å, |Δi|>4): 56; chains: 1; bounding box: 64×48×86 Å

Secondary structure (DSSP, 8-state):
----SS--S-S-TTTT-S-TTS--S-HHHHHHHHHHHHHHHHHHHHHHHHHHHHHHHHHHHHHHHHHHHHHHHHHHHHHHHHHT--TTT----THHHHHSPPP---------TTSGGG--HHHHHHHHHSPPPP-GGGGGGG-SS---GGGGT--TTHHHHHHHH-

Foldseek 3Di:
DPDPLQDQPPPDLQPPQDDPPDDDPDPVVSSVVSSVVRVVSSVVSVVVVVCLVVVVVVVVVVVVVVVVVVVVVVVVVVVVVVVPDDPVPDDDDPVCVVPPDDDDDDDDDDPPCVPPVNDRPSVVVVVVVDDDPDPLQVCQVVDPVNDRRVVVVPDPCVVVVVVVVD